Protein AF-A0A951RIN6-F1 (afdb_monomer_lite)

Secondary structure (DSSP, 8-state):
-HHHHHHHHHHHHHHHHHHHHHHHHHHHHHHHHS--S--GGGGSTTHHHHHHHHHHHHHHHHHHHHHHTT--

Sequence (72 aa):
LSSLSNRTNEVMKVLTIVATIFIPLTFIAGVYGMNFEYMPELAWKWGYPAAMVFMLLAALAMLWYFRRKNWL

Radius of gyration: 17.62 Å; chains: 1; bounding box: 32×24×54 Å

Structure (mmCIF, N/CA/C/O backbone):
data_AF-A0A951RIN6-F1
#
_entry.id   AF-A0A951RIN6-F1
#
loop_
_atom_site.group_PDB
_atom_site.id
_atom_site.type_symbol
_atom_site.label_atom_id
_atom_site.label_alt_id
_atom_site.label_comp_id
_atom_site.label_asym_id
_atom_site.label_entity_id
_atom_site.label_seq_id
_atom_site.pdbx_PDB_ins_code
_atom_site.Cartn_x
_atom_site.Cartn_y
_atom_site.Cartn_z
_atom_site.occupancy
_atom_site.B_iso_or_equiv
_atom_site.auth_seq_id
_atom_site.auth_comp_id
_atom_site.auth_asym_id
_atom_site.auth_atom_id
_atom_site.pdbx_PDB_model_num
ATOM 1 N N . LEU A 1 1 ? -13.605 9.659 31.991 1.00 57.59 1 LEU A N 1
ATOM 2 C CA . LEU A 1 1 ? -12.232 9.748 31.435 1.00 57.59 1 LEU A CA 1
ATOM 3 C C . LEU A 1 1 ? -11.849 8.533 30.576 1.00 57.59 1 LEU A C 1
ATOM 5 O O . LEU A 1 1 ? -11.205 8.722 29.558 1.00 57.59 1 LEU A O 1
ATOM 9 N N . SER A 1 2 ? -12.282 7.312 30.911 1.00 61.19 2 SER A N 1
ATOM 10 C CA . SER A 1 2 ? -11.982 6.075 30.159 1.00 61.19 2 SER A CA 1
ATOM 11 C C . SER A 1 2 ? -12.596 5.986 28.749 1.00 61.19 2 SER A C 1
ATOM 13 O O . SER A 1 2 ? -11.981 5.429 27.845 1.00 61.19 2 SER A O 1
ATOM 15 N N . SER A 1 3 ? -13.777 6.570 28.518 1.00 61.72 3 SER A N 1
ATOM 16 C CA . SER A 1 3 ? -14.446 6.551 27.205 1.00 61.72 3 SER A CA 1
ATOM 17 C C . SER A 1 3 ? -13.734 7.385 26.134 1.00 61.72 3 SER A C 1
ATOM 19 O O . SER A 1 3 ? -13.783 7.032 24.958 1.00 61.72 3 SER A O 1
ATOM 21 N N . LEU A 1 4 ? -13.051 8.466 26.528 1.00 63.69 4 LEU A N 1
ATOM 22 C CA . LEU A 1 4 ? -12.292 9.310 25.605 1.00 63.69 4 LEU A CA 1
ATOM 23 C C . LEU A 1 4 ? -11.001 8.603 25.160 1.00 63.69 4 LEU A C 1
ATOM 25 O O . LEU A 1 4 ? -10.711 8.564 23.970 1.00 63.69 4 LEU A O 1
ATOM 29 N N . SER A 1 5 ? -10.291 7.954 26.092 1.00 63.28 5 SER A N 1
ATOM 30 C CA . SER A 1 5 ? -9.088 7.166 25.783 1.00 63.28 5 SER A CA 1
ATOM 31 C C . SER A 1 5 ? -9.375 5.960 24.884 1.00 63.28 5 SER A C 1
ATOM 33 O O . SER A 1 5 ? -8.576 5.668 23.998 1.00 63.28 5 SER A O 1
ATOM 35 N N . ASN A 1 6 ? -10.523 5.291 25.048 1.00 68.94 6 ASN A N 1
ATOM 36 C CA . ASN A 1 6 ? -10.912 4.185 24.164 1.00 68.94 6 ASN A CA 1
ATOM 37 C C . ASN A 1 6 ? -11.172 4.657 22.726 1.00 68.94 6 ASN A C 1
ATOM 39 O O . ASN A 1 6 ? -10.708 4.016 21.787 1.00 68.94 6 ASN A O 1
ATOM 43 N N . ARG A 1 7 ? -11.835 5.809 22.548 1.00 71.81 7 ARG A N 1
ATOM 44 C CA . ARG A 1 7 ? -12.065 6.398 21.218 1.00 71.81 7 ARG A CA 1
ATOM 45 C C . ARG A 1 7 ? -10.758 6.806 20.541 1.00 71.81 7 ARG A C 1
ATOM 47 O O . ARG A 1 7 ? -10.574 6.525 19.362 1.00 71.81 7 ARG A O 1
ATOM 54 N N . THR A 1 8 ? -9.827 7.409 21.279 1.00 73.25 8 THR A N 1
ATOM 55 C CA . THR A 1 8 ? -8.502 7.748 20.738 1.00 73.25 8 THR A CA 1
ATOM 56 C C . THR A 1 8 ? -7.714 6.493 20.353 1.00 73.25 8 THR A C 1
ATOM 58 O O . THR A 1 8 ? -7.098 6.468 19.290 1.00 73.25 8 THR A O 1
ATOM 61 N N . ASN A 1 9 ? -7.779 5.426 21.158 1.00 77.62 9 ASN A N 1
ATOM 62 C CA . ASN A 1 9 ? -7.144 4.147 20.831 1.00 77.62 9 ASN A CA 1
ATOM 63 C C . ASN A 1 9 ? -7.734 3.501 19.569 1.00 77.62 9 ASN A C 1
AT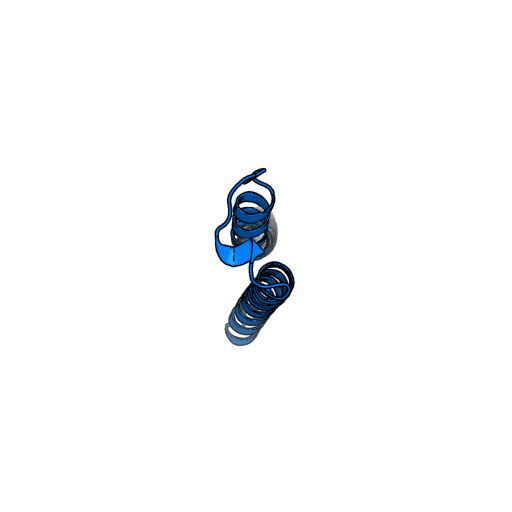OM 65 O O . ASN A 1 9 ? -6.973 3.009 18.739 1.00 77.62 9 ASN A O 1
ATOM 69 N N . GLU A 1 10 ? -9.057 3.524 19.385 1.00 79.69 10 GLU A N 1
ATOM 70 C CA . GLU A 1 10 ? -9.691 3.028 18.156 1.00 79.69 10 GLU A CA 1
ATOM 71 C C . GLU A 1 10 ? -9.262 3.831 16.925 1.00 79.69 10 GLU A C 1
ATOM 73 O O . GLU A 1 10 ? -8.877 3.244 15.913 1.00 79.69 10 GLU A O 1
ATOM 78 N N . VAL A 1 11 ? -9.241 5.163 17.021 1.00 84.25 11 VAL A N 1
ATOM 79 C CA . VAL A 1 11 ? -8.805 6.036 15.920 1.00 84.25 11 VAL A CA 1
ATOM 80 C C . VAL A 1 11 ? -7.341 5.771 15.552 1.00 84.25 11 VAL A C 1
ATOM 82 O O . VAL A 1 11 ? -7.025 5.606 14.373 1.00 84.25 11 VAL A O 1
ATOM 85 N N . MET A 1 12 ? -6.453 5.645 16.542 1.00 83.12 12 MET A N 1
ATOM 86 C CA . MET A 1 12 ? -5.042 5.307 16.318 1.00 83.12 12 MET A CA 1
ATOM 87 C C . MET A 1 12 ? -4.868 3.916 15.701 1.00 83.12 12 MET A C 1
ATOM 89 O O . MET A 1 12 ? -4.004 3.727 14.841 1.00 83.12 12 MET A O 1
ATOM 93 N N . LYS A 1 13 ? -5.703 2.946 16.095 1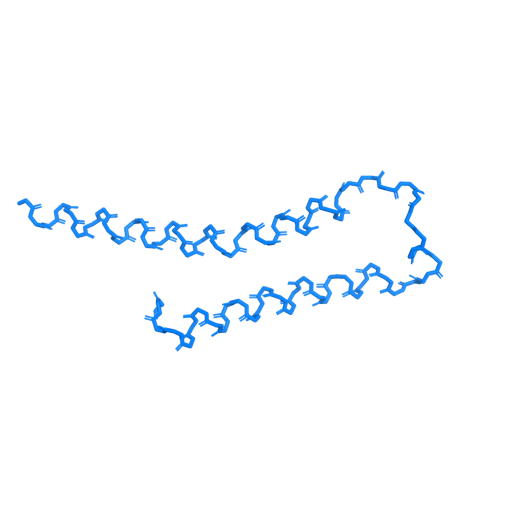.00 80.62 13 LYS A N 1
ATOM 94 C CA . LYS A 1 13 ? -5.699 1.594 15.524 1.00 80.62 13 LYS A CA 1
ATOM 95 C C . LYS A 1 13 ? -6.089 1.626 14.045 1.00 80.62 13 LYS A C 1
ATOM 97 O O . LYS A 1 1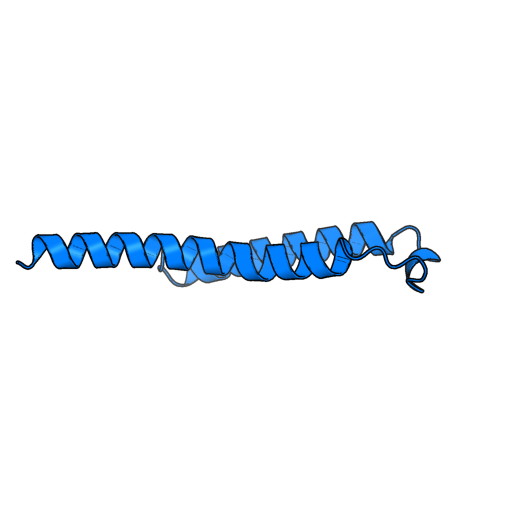3 ? -5.375 1.052 13.226 1.00 80.62 13 LYS A O 1
ATOM 102 N N . VAL A 1 14 ? -7.149 2.354 13.689 1.00 83.75 14 VAL A N 1
ATOM 103 C CA . VAL A 1 14 ? -7.586 2.516 12.290 1.00 83.75 14 VAL A CA 1
ATOM 104 C C . VAL A 1 14 ? -6.516 3.224 11.459 1.00 83.75 14 VAL A C 1
ATOM 106 O O . VAL A 1 14 ? -6.129 2.714 10.409 1.00 83.75 14 VAL A O 1
ATOM 109 N N . LEU A 1 15 ? -5.980 4.347 11.944 1.00 84.94 15 LEU A N 1
ATOM 110 C CA . LEU A 1 15 ? -4.918 5.090 11.255 1.00 84.94 15 LEU A CA 1
ATOM 111 C C . LEU A 1 15 ? -3.673 4.228 11.020 1.00 84.94 15 LEU A C 1
ATOM 113 O O . LEU A 1 15 ? -3.105 4.256 9.933 1.00 84.94 15 LEU A O 1
ATOM 117 N N . THR A 1 16 ? -3.278 3.423 12.009 1.00 85.56 16 THR A N 1
ATOM 118 C CA . THR A 1 16 ? -2.112 2.533 11.907 1.00 85.56 16 THR A CA 1
ATOM 119 C C . THR A 1 16 ? -2.343 1.414 10.893 1.00 85.56 16 THR A C 1
ATOM 121 O O . THR A 1 16 ? -1.441 1.099 10.116 1.00 85.56 16 THR A O 1
ATOM 124 N N . ILE A 1 17 ? -3.548 0.833 10.855 1.00 81.50 17 ILE A N 1
ATOM 125 C CA . ILE A 1 17 ? -3.918 -0.180 9.854 1.00 81.50 17 ILE A CA 1
ATOM 126 C C . ILE A 1 17 ? -3.858 0.428 8.448 1.00 81.50 17 ILE A C 1
ATOM 128 O O . ILE A 1 17 ? -3.219 -0.144 7.566 1.00 81.50 17 ILE A O 1
ATOM 132 N N . VAL A 1 18 ? -4.449 1.611 8.252 1.00 84.31 18 VAL A N 1
ATOM 133 C CA . VAL A 1 18 ? -4.411 2.321 6.964 1.00 84.31 18 VAL A CA 1
ATOM 134 C C . VAL A 1 18 ? -2.965 2.633 6.567 1.00 84.31 18 VAL A C 1
ATOM 136 O O . VAL A 1 18 ? -2.545 2.275 5.470 1.00 84.31 18 VAL A O 1
ATOM 139 N N . ALA A 1 19 ? -2.167 3.220 7.461 1.00 84.81 19 ALA A N 1
ATOM 140 C CA . ALA A 1 19 ? -0.776 3.572 7.183 1.00 84.81 19 ALA A CA 1
ATOM 141 C C . ALA A 1 19 ? 0.081 2.344 6.849 1.00 84.81 19 ALA A C 1
ATOM 143 O O . ALA A 1 19 ? 0.852 2.379 5.894 1.00 84.81 19 ALA A O 1
ATOM 144 N N . THR A 1 20 ? -0.082 1.234 7.572 1.00 82.19 20 THR A N 1
ATOM 145 C CA . THR A 1 20 ? 0.713 0.025 7.312 1.00 82.19 20 THR A CA 1
ATOM 146 C C . THR A 1 20 ? 0.402 -0.586 5.942 1.00 82.19 20 THR A C 1
ATOM 148 O O . THR A 1 20 ? 1.284 -1.180 5.331 1.00 82.19 20 THR A O 1
ATOM 151 N N . ILE A 1 21 ? -0.817 -0.403 5.425 1.00 79.19 21 ILE A N 1
ATOM 152 C CA . ILE A 1 21 ? -1.181 -0.810 4.059 1.00 79.19 21 ILE A CA 1
ATOM 153 C C . ILE A 1 21 ? -0.622 0.185 3.033 1.00 79.19 21 ILE A C 1
ATOM 155 O O . ILE A 1 21 ? -0.043 -0.222 2.028 1.00 79.19 21 ILE A O 1
ATOM 159 N N . PHE A 1 22 ? -0.773 1.488 3.282 1.00 79.44 22 PHE A N 1
ATOM 160 C CA . PHE A 1 22 ? -0.417 2.533 2.321 1.00 79.44 22 PHE A CA 1
ATOM 161 C C . PHE A 1 22 ? 1.089 2.771 2.183 1.00 79.44 22 PHE A C 1
ATOM 163 O O . PHE A 1 22 ? 1.538 3.044 1.075 1.00 79.44 22 PHE A O 1
ATOM 170 N N . ILE A 1 23 ? 1.882 2.670 3.252 1.00 82.88 23 ILE A N 1
ATOM 171 C CA . ILE A 1 23 ? 3.336 2.918 3.226 1.00 82.88 23 ILE A CA 1
ATOM 172 C C . ILE A 1 23 ? 4.070 2.030 2.202 1.00 82.88 23 ILE A C 1
ATOM 174 O O . ILE A 1 23 ? 4.738 2.586 1.330 1.00 82.88 23 ILE A O 1
ATOM 178 N N . PRO A 1 24 ? 3.957 0.686 2.233 1.00 75.88 24 PRO A N 1
ATOM 179 C CA . PRO A 1 24 ? 4.626 -0.167 1.250 1.00 75.88 24 PRO A CA 1
ATOM 180 C C . PRO A 1 24 ? 4.064 0.041 -0.161 1.00 75.88 24 PRO A C 1
ATOM 182 O O . PRO A 1 24 ? 4.831 0.085 -1.117 1.00 75.88 24 PRO A O 1
ATOM 185 N N . LEU A 1 25 ? 2.751 0.247 -0.302 1.00 75.38 25 LEU A N 1
ATOM 186 C CA . LEU A 1 25 ? 2.117 0.546 -1.592 1.00 75.38 25 LEU A CA 1
ATOM 187 C C . LEU A 1 25 ? 2.667 1.837 -2.213 1.00 75.38 25 LEU A C 1
ATOM 189 O O . LEU A 1 25 ? 3.021 1.861 -3.388 1.00 75.38 25 LEU A O 1
ATOM 193 N N . THR A 1 26 ? 2.788 2.891 -1.405 1.00 79.50 26 THR A N 1
ATOM 194 C CA . THR A 1 26 ? 3.293 4.204 -1.827 1.00 79.50 26 THR A CA 1
ATOM 195 C C . THR A 1 26 ? 4.791 4.159 -2.093 1.00 79.50 26 THR A C 1
ATOM 197 O O . THR A 1 26 ? 5.254 4.793 -3.032 1.00 79.50 26 THR A O 1
ATOM 200 N N . PHE A 1 27 ? 5.553 3.385 -1.315 1.00 78.19 27 PHE A N 1
ATOM 201 C CA . PHE A 1 27 ? 6.975 3.171 -1.570 1.00 78.19 27 PHE A CA 1
ATOM 202 C C . PHE A 1 27 ? 7.194 2.541 -2.946 1.00 78.19 27 PHE A C 1
ATOM 204 O O . PHE A 1 27 ? 7.996 3.048 -3.726 1.00 78.19 27 PHE A O 1
ATOM 211 N N . ILE A 1 28 ? 6.441 1.490 -3.285 1.00 72.25 28 ILE A N 1
ATOM 212 C CA . ILE A 1 28 ? 6.606 0.838 -4.585 1.00 72.25 28 ILE A CA 1
ATOM 213 C C . ILE A 1 28 ? 6.069 1.737 -5.710 1.00 72.25 28 ILE A C 1
ATOM 215 O O . ILE A 1 28 ? 6.754 1.924 -6.709 1.00 72.25 28 ILE A O 1
ATOM 219 N N . ALA A 1 29 ? 4.922 2.398 -5.527 1.00 72.81 29 ALA A N 1
ATOM 220 C CA . ALA A 1 29 ? 4.428 3.391 -6.486 1.00 72.81 29 ALA A CA 1
ATOM 221 C C . ALA A 1 29 ? 5.410 4.561 -6.693 1.00 72.81 29 ALA A C 1
ATOM 223 O O . ALA A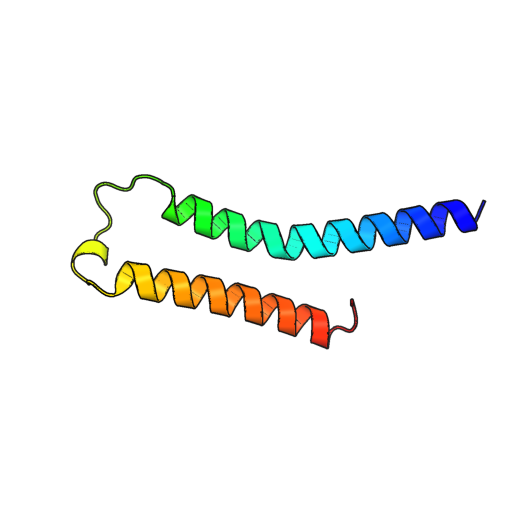 1 29 ? 5.529 5.064 -7.803 1.00 72.81 29 ALA A O 1
ATOM 224 N N . GLY A 1 30 ? 6.144 4.967 -5.654 1.00 72.94 30 GLY A N 1
ATOM 225 C CA . GLY A 1 30 ? 7.208 5.965 -5.733 1.00 72.94 30 GLY A CA 1
ATOM 226 C C . GLY A 1 30 ? 8.408 5.461 -6.531 1.00 72.94 30 GLY A C 1
ATOM 227 O O . GLY A 1 30 ? 8.836 6.134 -7.460 1.00 72.94 30 GLY A O 1
ATOM 228 N N . VAL A 1 31 ? 8.897 4.252 -6.238 1.00 68.94 31 VAL A N 1
ATOM 229 C CA . VAL A 1 31 ? 10.006 3.619 -6.977 1.00 68.94 31 VAL A CA 1
ATOM 230 C C . VAL A 1 31 ? 9.667 3.436 -8.465 1.00 68.94 31 VAL A C 1
ATOM 232 O O . VAL A 1 31 ? 10.519 3.695 -9.310 1.00 68.94 31 VAL A O 1
ATOM 235 N N . TYR A 1 32 ? 8.427 3.056 -8.796 1.00 65.12 32 TYR A N 1
ATOM 236 C CA . TYR A 1 32 ? 7.954 2.905 -10.184 1.00 65.12 32 TYR A CA 1
ATOM 237 C C . TYR A 1 32 ? 7.479 4.212 -10.841 1.00 65.12 32 TYR A C 1
ATOM 239 O O . TYR A 1 32 ? 7.380 4.274 -12.063 1.00 65.12 32 TYR A O 1
ATOM 247 N N . GLY A 1 33 ? 7.159 5.243 -10.055 1.00 62.16 33 GLY A N 1
ATOM 248 C CA . GLY A 1 33 ? 6.756 6.572 -10.528 1.00 62.16 33 GLY A CA 1
ATOM 249 C C . GLY A 1 33 ? 7.932 7.524 -10.754 1.00 62.16 33 GLY A C 1
ATOM 250 O O . GLY A 1 33 ? 7.777 8.564 -11.398 1.00 62.16 33 GLY A O 1
ATOM 251 N N . MET A 1 34 ? 9.121 7.181 -10.255 1.00 58.59 34 MET A N 1
ATOM 252 C CA . MET A 1 34 ? 10.359 7.838 -10.654 1.00 58.59 34 MET A CA 1
ATOM 253 C C . MET A 1 34 ? 10.566 7.605 -12.157 1.00 58.59 34 MET A C 1
ATOM 255 O O . MET A 1 34 ? 10.607 6.464 -12.610 1.00 58.59 34 MET A O 1
ATOM 259 N N . ASN A 1 35 ? 10.663 8.693 -12.931 1.00 54.53 35 ASN A N 1
ATOM 260 C CA . ASN A 1 35 ? 10.910 8.689 -14.378 1.00 54.53 35 ASN A CA 1
ATOM 261 C C . ASN A 1 35 ? 12.322 8.150 -14.667 1.00 54.53 35 ASN A C 1
ATOM 263 O O . ASN A 1 35 ? 13.240 8.901 -14.988 1.00 54.53 35 ASN A O 1
ATOM 267 N N . PHE A 1 36 ? 12.527 6.848 -14.504 1.00 54.12 36 PHE A N 1
ATOM 268 C CA . PHE A 1 36 ? 13.748 6.195 -14.932 1.00 54.12 36 PHE A CA 1
ATOM 269 C C . PHE A 1 36 ? 13.674 5.992 -16.448 1.00 54.12 36 PHE A C 1
ATOM 271 O O . PHE A 1 36 ? 13.147 4.998 -16.938 1.00 54.12 36 PHE A O 1
ATOM 278 N N . GLU A 1 37 ? 14.236 6.947 -17.189 1.00 50.38 37 GLU A N 1
ATOM 279 C CA . GLU A 1 37 ? 14.471 6.878 -18.642 1.00 50.38 37 GLU A CA 1
ATOM 280 C C . GLU A 1 37 ? 15.388 5.693 -19.034 1.00 50.38 37 GLU A C 1
ATOM 282 O O . GLU A 1 37 ? 15.434 5.278 -20.188 1.00 50.38 37 GLU A O 1
ATOM 287 N N . TYR A 1 38 ? 16.068 5.089 -18.051 1.00 49.19 38 TYR A N 1
ATOM 288 C CA . TYR A 1 38 ? 16.915 3.906 -18.191 1.00 49.19 38 TYR A CA 1
ATOM 289 C C . TYR A 1 38 ? 16.656 2.912 -17.040 1.00 49.19 38 TYR A C 1
ATOM 291 O O . TYR A 1 38 ? 17.361 2.898 -16.033 1.00 49.19 38 TYR A O 1
ATOM 299 N N . MET A 1 39 ? 15.634 2.062 -17.178 1.00 53.47 39 MET A N 1
ATOM 300 C CA . MET A 1 39 ? 15.535 0.806 -16.421 1.00 53.47 39 MET A CA 1
ATOM 301 C C . MET A 1 39 ? 15.952 -0.349 -17.348 1.00 53.47 39 MET A C 1
ATOM 303 O O . MET A 1 39 ? 15.302 -0.551 -18.372 1.00 53.47 39 MET A O 1
ATOM 307 N N . PRO A 1 40 ? 16.990 -1.148 -17.029 1.00 49.03 40 PRO A N 1
ATOM 308 C CA . PRO A 1 40 ? 17.407 -2.290 -17.858 1.00 49.03 40 PRO A CA 1
ATOM 309 C C . PRO A 1 40 ? 16.318 -3.373 -18.012 1.00 49.03 40 PRO A C 1
ATOM 311 O O . PRO A 1 40 ? 16.391 -4.209 -18.909 1.00 49.03 40 PRO A O 1
ATOM 314 N N . GLU A 1 41 ? 15.265 -3.324 -17.192 1.00 48.97 41 GLU A N 1
ATOM 315 C CA . GLU A 1 41 ? 14.068 -4.166 -17.296 1.00 48.97 41 GLU A CA 1
ATOM 316 C C . GLU A 1 41 ? 13.159 -3.804 -18.490 1.00 48.97 41 GLU A C 1
ATOM 318 O O . GLU A 1 41 ? 12.302 -4.605 -18.860 1.00 48.97 41 GLU A O 1
ATOM 323 N N . LEU A 1 42 ? 13.362 -2.653 -19.150 1.00 47.84 42 LEU A N 1
ATOM 324 C CA . LEU A 1 42 ? 12.588 -2.211 -20.324 1.00 47.84 42 LEU A CA 1
ATOM 325 C C . LEU A 1 42 ? 12.822 -3.089 -21.574 1.00 47.84 42 LEU A C 1
ATOM 327 O O . LEU A 1 42 ? 12.013 -3.083 -22.501 1.00 47.84 42 LEU A O 1
ATOM 331 N N . ALA A 1 43 ? 13.891 -3.895 -21.597 1.00 53.31 43 ALA A N 1
ATOM 332 C CA . ALA A 1 43 ? 14.093 -4.922 -22.624 1.00 53.31 43 ALA A CA 1
ATOM 333 C C . ALA A 1 43 ? 13.095 -6.092 -22.489 1.00 53.31 43 ALA A C 1
ATOM 335 O O . ALA A 1 43 ? 12.815 -6.799 -23.462 1.00 53.31 43 ALA A O 1
ATOM 336 N N . TRP A 1 44 ? 12.512 -6.283 -21.300 1.00 56.88 44 TRP A N 1
ATOM 337 C CA . TRP A 1 44 ? 11.461 -7.259 -21.045 1.00 56.88 44 TRP A CA 1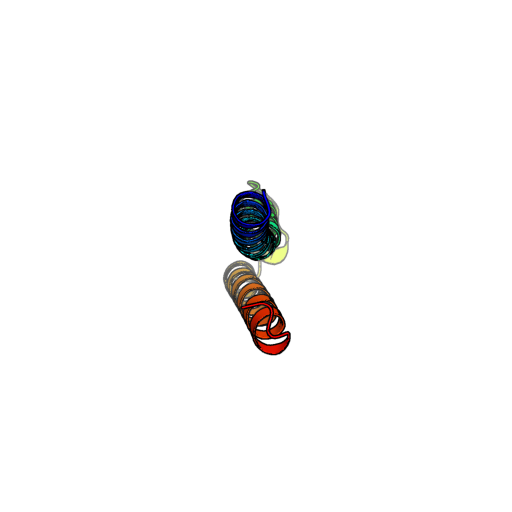
ATOM 338 C C . TRP A 1 44 ? 10.102 -6.564 -20.994 1.00 56.88 44 TRP A C 1
ATOM 340 O O . TRP A 1 44 ? 9.745 -5.909 -20.020 1.00 56.88 44 TRP A O 1
ATOM 350 N N . LYS A 1 45 ? 9.271 -6.812 -22.015 1.00 58.84 45 LYS A N 1
ATOM 351 C CA . LYS A 1 45 ? 7.861 -6.370 -22.079 1.00 58.84 45 LYS A CA 1
ATOM 352 C C . LYS A 1 45 ? 7.031 -6.710 -20.823 1.00 58.84 45 LYS A C 1
ATOM 354 O O . LYS A 1 45 ? 5.961 -6.145 -20.634 1.00 58.84 45 LYS A O 1
ATOM 359 N N . TRP A 1 46 ? 7.511 -7.632 -19.985 1.00 62.31 46 TRP A N 1
ATOM 360 C CA . TRP A 1 46 ? 6.841 -8.127 -18.784 1.00 62.31 46 TRP A CA 1
ATOM 361 C C . TRP A 1 46 ? 7.373 -7.555 -17.461 1.00 62.31 46 TRP A C 1
ATOM 363 O O . TRP A 1 46 ? 6.760 -7.832 -16.435 1.00 62.31 46 TRP A O 1
ATOM 373 N N . GLY A 1 47 ? 8.438 -6.740 -17.445 1.00 66.19 47 GLY A N 1
ATOM 374 C CA . GLY A 1 47 ? 8.993 -6.183 -16.198 1.00 66.19 47 GLY A CA 1
ATOM 375 C C . GLY A 1 47 ? 7.995 -5.297 -15.444 1.00 66.19 47 GLY A C 1
ATOM 376 O O . GLY A 1 47 ? 7.727 -5.509 -14.263 1.00 66.19 47 GLY A O 1
ATOM 377 N N . TYR A 1 48 ? 7.337 -4.383 -16.162 1.00 68.31 48 TYR A N 1
ATOM 378 C CA . TYR A 1 48 ? 6.313 -3.498 -15.596 1.00 68.31 48 TYR A CA 1
ATOM 379 C C . TYR A 1 48 ? 5.048 -4.254 -15.112 1.00 68.31 48 TYR A C 1
ATOM 381 O O . TYR A 1 48 ? 4.617 -4.038 -13.977 1.00 68.31 48 TYR A O 1
ATOM 389 N N . PRO A 1 49 ? 4.476 -5.209 -15.877 1.00 71.12 49 PRO A N 1
ATOM 390 C CA . PRO A 1 49 ? 3.418 -6.086 -15.369 1.00 71.12 49 PRO A CA 1
ATOM 391 C C . PRO A 1 49 ? 3.830 -6.951 -14.167 1.00 71.12 49 PRO A C 1
ATOM 393 O O . PRO A 1 49 ? 3.051 -7.089 -13.226 1.00 71.12 49 PRO A O 1
ATOM 396 N N . ALA A 1 50 ? 5.034 -7.534 -14.170 1.00 73.50 50 ALA A N 1
ATOM 397 C CA . ALA A 1 50 ? 5.517 -8.389 -13.081 1.00 73.50 50 ALA A CA 1
ATOM 398 C C . ALA A 1 50 ? 5.680 -7.601 -11.776 1.00 73.50 50 ALA A C 1
ATOM 400 O O . ALA A 1 50 ? 5.284 -8.073 -10.711 1.00 73.50 50 ALA A O 1
ATOM 401 N N . ALA A 1 51 ? 6.174 -6.370 -11.873 1.00 71.94 51 ALA A N 1
ATOM 402 C CA . ALA A 1 51 ? 6.224 -5.421 -10.776 1.00 71.94 51 ALA A CA 1
ATOM 403 C C . ALA A 1 51 ? 4.848 -5.084 -10.194 1.00 71.94 51 ALA A C 1
ATOM 405 O O . ALA A 1 51 ? 4.666 -5.107 -8.977 1.00 71.94 51 ALA A O 1
ATOM 406 N N . MET A 1 52 ? 3.863 -4.807 -11.055 1.00 72.06 52 MET A N 1
ATOM 407 C CA . MET A 1 52 ? 2.473 -4.600 -10.635 1.00 72.06 52 MET A CA 1
ATOM 408 C C . MET A 1 52 ? 1.909 -5.826 -9.920 1.00 72.06 52 MET A C 1
ATOM 410 O O . MET A 1 52 ? 1.282 -5.689 -8.871 1.00 72.06 52 MET A O 1
ATOM 414 N N . VAL A 1 53 ? 2.151 -7.028 -10.447 1.00 80.44 53 VAL A N 1
ATOM 415 C CA . VAL A 1 53 ? 1.716 -8.275 -9.804 1.00 80.44 53 VAL A CA 1
ATOM 416 C C . VAL A 1 53 ? 2.419 -8.464 -8.459 1.00 80.44 53 VAL A C 1
ATOM 418 O O . VAL A 1 53 ? 1.767 -8.839 -7.488 1.00 80.44 53 VAL A O 1
ATOM 421 N N . PHE A 1 54 ? 3.711 -8.148 -8.359 1.00 79.56 54 PHE A N 1
ATOM 422 C CA . PHE A 1 54 ? 4.462 -8.218 -7.106 1.00 79.56 54 PHE A CA 1
ATOM 423 C C . PHE A 1 54 ? 3.941 -7.219 -6.063 1.00 79.56 54 PHE A C 1
ATOM 425 O O . PHE A 1 54 ? 3.717 -7.605 -4.917 1.00 79.56 54 PHE A O 1
ATOM 432 N N . MET A 1 55 ? 3.661 -5.971 -6.459 1.00 75.25 55 MET A N 1
ATOM 433 C CA . MET A 1 55 ? 2.996 -4.971 -5.611 1.00 75.25 55 MET A CA 1
ATOM 434 C C . MET A 1 55 ? 1.661 -5.481 -5.079 1.00 75.25 55 MET A C 1
ATOM 436 O O . MET A 1 55 ? 1.376 -5.385 -3.885 1.00 75.25 55 MET A O 1
ATOM 440 N N . LEU A 1 56 ? 0.842 -6.034 -5.973 1.00 80.38 56 LEU A N 1
ATOM 441 C CA . LEU A 1 56 ? -0.504 -6.489 -5.657 1.00 80.38 56 LEU A CA 1
ATOM 442 C C . LEU A 1 56 ? -0.465 -7.720 -4.740 1.00 80.38 56 LEU A C 1
ATOM 444 O O . LEU A 1 56 ? -1.206 -7.782 -3.760 1.00 80.38 56 LEU A O 1
ATOM 448 N N . LEU A 1 57 ? 0.461 -8.652 -4.982 1.00 84.56 57 LEU A N 1
ATOM 449 C CA . LEU A 1 57 ? 0.717 -9.796 -4.106 1.00 84.56 57 LEU A CA 1
ATOM 450 C C . LEU A 1 57 ? 1.253 -9.369 -2.738 1.00 84.56 57 LEU A C 1
ATOM 452 O O . LEU A 1 57 ? 0.798 -9.904 -1.732 1.00 84.56 57 LEU A O 1
ATOM 456 N N . ALA A 1 58 ? 2.166 -8.399 -2.672 1.00 79.50 58 ALA A N 1
ATOM 457 C CA . ALA A 1 58 ? 2.690 -7.880 -1.410 1.00 79.50 58 ALA A CA 1
ATOM 458 C C . ALA A 1 58 ? 1.590 -7.192 -0.582 1.00 79.50 58 ALA A C 1
ATOM 460 O O . ALA A 1 58 ? 1.479 -7.434 0.623 1.00 79.50 58 ALA A O 1
ATOM 461 N N . ALA A 1 59 ? 0.726 -6.404 -1.230 1.00 78.44 59 ALA A N 1
ATOM 462 C CA . ALA A 1 59 ? -0.432 -5.785 -0.592 1.00 78.44 59 ALA A CA 1
ATOM 463 C C . ALA A 1 59 ? -1.429 -6.836 -0.070 1.00 78.44 59 ALA A C 1
ATOM 465 O O . ALA A 1 59 ? -1.861 -6.764 1.083 1.00 78.44 59 ALA A O 1
ATOM 466 N N . LEU A 1 60 ? -1.753 -7.854 -0.879 1.00 83.06 60 LEU A N 1
ATOM 467 C CA . LEU A 1 60 ? -2.620 -8.964 -0.470 1.00 83.06 60 LEU A CA 1
ATOM 468 C C . LEU A 1 60 ? -2.001 -9.801 0.655 1.00 83.06 60 LEU A C 1
ATOM 470 O O . LEU A 1 60 ? -2.712 -10.190 1.581 1.00 83.06 60 LEU A O 1
ATOM 474 N N . ALA A 1 61 ? -0.692 -10.051 0.614 1.00 85.12 61 ALA A N 1
ATOM 475 C CA . ALA A 1 61 ? 0.029 -10.784 1.647 1.00 85.12 61 ALA A CA 1
ATOM 476 C C . ALA A 1 61 ? 0.019 -10.027 2.980 1.00 85.12 61 ALA A C 1
ATOM 478 O O . ALA A 1 61 ? -0.244 -10.635 4.019 1.00 85.12 61 ALA A O 1
ATOM 479 N N . MET A 1 62 ? 0.229 -8.706 2.963 1.00 75.12 62 MET A N 1
ATOM 480 C CA . MET A 1 62 ? 0.093 -7.881 4.166 1.00 75.12 62 MET A CA 1
ATOM 481 C C . MET A 1 62 ? -1.344 -7.865 4.687 1.00 75.12 62 MET A C 1
ATOM 483 O O . MET A 1 62 ? -1.551 -8.081 5.880 1.00 75.12 62 MET A O 1
ATOM 487 N N . LEU A 1 63 ? -2.342 -7.683 3.818 1.00 75.56 63 LEU A N 1
ATOM 488 C CA . LEU A 1 63 ? -3.754 -7.754 4.211 1.00 75.56 63 LEU A CA 1
ATOM 489 C C . LEU A 1 63 ? -4.106 -9.109 4.833 1.00 75.56 63 LEU A C 1
ATOM 491 O O . LEU A 1 63 ? -4.773 -9.166 5.867 1.00 75.56 63 LEU A O 1
ATOM 495 N N . TRP A 1 64 ? -3.633 -10.205 4.240 1.00 82.44 64 TRP A N 1
ATOM 496 C CA . TRP A 1 64 ? -3.836 -11.550 4.768 1.00 82.44 64 TRP A CA 1
ATOM 497 C C . TRP A 1 64 ? -3.119 -11.757 6.104 1.00 82.44 64 TRP A C 1
ATOM 499 O O . TRP A 1 64 ? -3.704 -12.322 7.028 1.00 82.44 64 TRP A O 1
ATOM 509 N N . TYR A 1 65 ? -1.892 -11.251 6.249 1.00 80.69 65 TYR A N 1
ATOM 510 C CA . TYR A 1 65 ? -1.147 -11.290 7.507 1.00 80.69 65 TYR A CA 1
ATOM 511 C C . TYR A 1 65 ? -1.874 -10.529 8.625 1.00 80.69 65 TYR A C 1
ATOM 513 O O . TYR A 1 65 ? -2.051 -11.069 9.718 1.00 80.69 65 TYR A O 1
ATOM 521 N N . PHE A 1 66 ? -2.364 -9.318 8.345 1.00 71.19 66 PHE A N 1
ATOM 522 C C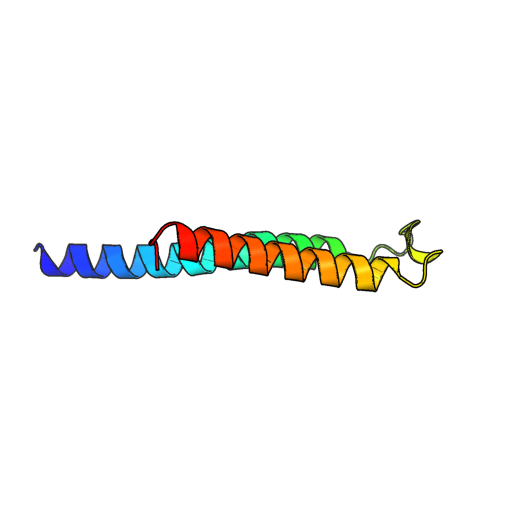A . PHE A 1 66 ? -3.149 -8.522 9.293 1.00 71.19 66 PHE A CA 1
ATOM 523 C C . PHE A 1 66 ? -4.478 -9.188 9.662 1.00 71.19 66 PHE A C 1
ATOM 525 O O . PHE A 1 66 ? -4.834 -9.216 10.843 1.00 71.19 66 PHE A O 1
ATOM 532 N N . ARG A 1 67 ? -5.171 -9.792 8.684 1.00 72.38 67 ARG A N 1
ATOM 533 C CA . ARG A 1 67 ? -6.389 -10.582 8.923 1.00 72.38 67 ARG A CA 1
ATOM 534 C C . ARG A 1 67 ? -6.100 -11.786 9.823 1.00 72.38 67 ARG A C 1
ATOM 536 O O . ARG A 1 67 ? -6.826 -12.030 10.778 1.00 72.38 67 ARG A O 1
ATOM 543 N N . ARG A 1 68 ? -5.021 -12.528 9.553 1.00 76.19 68 ARG A N 1
ATOM 544 C CA . ARG A 1 68 ? -4.648 -13.728 10.319 1.00 76.19 68 ARG A CA 1
ATOM 545 C C . ARG A 1 68 ? -4.230 -13.404 11.753 1.00 76.19 68 ARG A C 1
ATOM 547 O O . ARG A 1 68 ? -4.408 -14.237 12.637 1.00 76.19 68 ARG A O 1
ATOM 554 N N . LYS A 1 69 ? -3.691 -12.208 11.995 1.00 70.88 69 LYS A N 1
ATOM 555 C CA . LYS A 1 69 ? -3.298 -11.755 13.335 1.00 70.88 69 LYS A CA 1
ATOM 556 C C . LYS A 1 69 ? -4.458 -11.242 14.202 1.00 70.88 69 LYS A C 1
ATOM 558 O O . LYS A 1 69 ? -4.181 -10.839 15.327 1.00 70.88 69 LYS A O 1
ATOM 563 N N . ASN A 1 70 ? -5.717 -11.270 13.735 1.00 59.38 70 ASN A N 1
ATOM 564 C CA . ASN A 1 70 ? -6.895 -10.737 14.452 1.00 59.38 70 ASN A CA 1
ATOM 565 C C . ASN A 1 70 ? -6.726 -9.267 14.895 1.00 59.38 70 ASN A C 1
ATOM 567 O O . ASN A 1 70 ? -7.202 -8.856 15.953 1.00 59.38 70 ASN A O 1
ATOM 571 N N . TRP A 1 71 ? -5.979 -8.467 14.124 1.00 56.91 71 TRP A N 1
ATOM 572 C CA . TRP A 1 71 ? -5.866 -7.025 14.386 1.00 56.91 71 TRP A CA 1
ATOM 573 C C . TRP A 1 71 ? -7.015 -6.222 13.756 1.00 56.91 71 TRP A C 1
ATOM 575 O O . TRP A 1 71 ? -7.249 -5.089 14.187 1.00 56.91 71 TRP A O 1
ATOM 585 N N . LEU A 1 72 ? -7.729 -6.843 12.808 1.00 51.06 72 LEU A N 1
ATOM 586 C CA . LEU A 1 72 ? -9.030 -6.451 12.262 1.00 51.06 72 LEU A CA 1
ATOM 587 C C . LEU A 1 72 ? -10.136 -7.298 12.889 1.00 51.06 72 LEU A C 1
ATOM 589 O O . LEU A 1 72 ? -9.926 -8.530 12.965 1.00 51.06 72 LEU A O 1
#

Foldseek 3Di:
DVVVVVVVVVVVLVVVLVCVLVVLLVVLVVVVVPPPPDDVCVVPPCPVVVSVVVSVVVSVVVVVVCVVVPSD

pLDDT: mean 70.79, std 11.12, range [47.84, 85.56]